Protein AF-A0A9D1DWP0-F1 (afdb_monomer_lite)

pLDDT: mean 87.24, std 6.01, range [56.09, 92.44]

Organism: NCBI:txid2840803

Sequence (73 aa):
GLDPVHTRILLALLNGGPIEKELKENHLMLSVVADTINGALFDEIGDNVLEEDGDTLAVVEDYREEILQLFGR

InterPro domains:
  IPR028932 TerB-C domain [PF15615] (1-67)

Radius of gyration: 11.05 Å; chains: 1; bounding box: 29×26×25 Å

Secondary structure (DSSP, 8-state):
---HHHHHHHHHHHTT---HHHHHHTT--HHHHHHHHHHHHHHHHSS--EEEETTEEEE-HHHHHHHHHHH--

Structure (mmCIF, N/CA/C/O backbone):
data_AF-A0A9D1DWP0-F1
#
_entry.id   AF-A0A9D1DWP0-F1
#
loop_
_atom_site.group_PDB
_atom_site.id
_atom_site.type_symbol
_atom_site.label_atom_id
_atom_site.label_alt_id
_atom_site.label_comp_id
_atom_site.label_asym_id
_atom_site.label_entity_id
_atom_site.label_seq_id
_atom_site.pdbx_PDB_ins_code
_atom_site.Cartn_x
_atom_site.Cartn_y
_atom_site.Cartn_z
_atom_site.occupancy
_atom_site.B_iso_or_equiv
_atom_site.auth_seq_id
_atom_site.auth_comp_id
_atom_site.auth_asym_id
_atom_site.auth_atom_id
_atom_site.pdbx_PDB_model_num
ATOM 1 N N . GLY A 1 1 ? 1.574 2.127 9.872 1.00 64.06 1 GLY A N 1
ATOM 2 C CA . GLY A 1 1 ? 1.307 3.132 8.828 1.00 64.06 1 GLY A CA 1
ATOM 3 C C . GLY A 1 1 ? 2.186 2.822 7.643 1.00 64.06 1 GLY A C 1
ATOM 4 O O . GLY A 1 1 ? 3.358 2.539 7.856 1.00 64.06 1 GLY A O 1
ATOM 5 N N . LEU A 1 2 ? 1.612 2.793 6.443 1.00 80.50 2 LEU A N 1
ATOM 6 C CA . LEU A 1 2 ? 2.295 2.352 5.229 1.00 80.50 2 LEU A CA 1
ATOM 7 C C . LEU A 1 2 ? 3.375 3.363 4.796 1.00 80.50 2 LEU A C 1
ATOM 9 O O . LEU A 1 2 ? 3.138 4.572 4.807 1.00 80.50 2 LEU A O 1
ATOM 13 N N . ASP A 1 3 ? 4.566 2.872 4.446 1.00 87.06 3 ASP A N 1
ATOM 14 C CA . ASP A 1 3 ? 5.689 3.717 4.024 1.00 87.06 3 ASP A CA 1
ATOM 15 C C . ASP A 1 3 ? 5.361 4.444 2.700 1.00 87.06 3 ASP A C 1
ATOM 17 O O . ASP A 1 3 ? 4.694 3.855 1.843 1.00 87.06 3 ASP A O 1
ATOM 21 N N . PRO A 1 4 ? 5.816 5.693 2.473 1.00 87.06 4 PRO A N 1
ATOM 22 C CA . PRO A 1 4 ? 5.501 6.456 1.261 1.00 87.06 4 PRO A CA 1
ATOM 23 C C . PRO A 1 4 ? 5.796 5.723 -0.054 1.00 87.06 4 PRO A C 1
ATOM 25 O O . PRO A 1 4 ? 5.070 5.930 -1.026 1.00 87.06 4 PRO A O 1
ATOM 28 N N . VAL A 1 5 ? 6.817 4.860 -0.102 1.00 88.75 5 VAL A N 1
ATOM 29 C CA . VAL A 1 5 ? 7.102 4.045 -1.298 1.00 88.75 5 VAL A CA 1
ATOM 30 C C . VAL A 1 5 ? 5.973 3.045 -1.559 1.00 88.75 5 VAL A C 1
ATOM 32 O O . VAL A 1 5 ? 5.431 2.996 -2.661 1.00 88.75 5 VAL A O 1
ATOM 35 N N . HIS A 1 6 ? 5.557 2.303 -0.534 1.00 90.25 6 HIS A N 1
ATOM 36 C CA . HIS A 1 6 ? 4.477 1.320 -0.635 1.00 90.25 6 HIS A CA 1
ATOM 37 C C . HIS A 1 6 ? 3.131 1.988 -0.937 1.00 90.25 6 HIS A C 1
ATOM 39 O O . HIS A 1 6 ? 2.362 1.469 -1.739 1.00 90.25 6 HIS A O 1
ATOM 45 N N . THR A 1 7 ? 2.875 3.177 -0.383 1.00 89.50 7 THR A N 1
ATOM 46 C CA . THR A 1 7 ? 1.686 3.976 -0.713 1.00 89.50 7 THR A CA 1
ATOM 47 C C . THR A 1 7 ?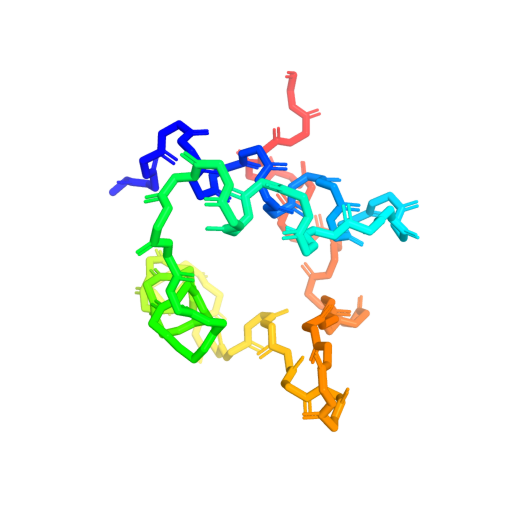 1.662 4.383 -2.186 1.00 89.50 7 THR A C 1
ATOM 49 O O . THR A 1 7 ? 0.619 4.294 -2.829 1.00 89.50 7 THR A O 1
ATOM 52 N N . ARG A 1 8 ? 2.799 4.796 -2.766 1.00 88.94 8 ARG A N 1
ATOM 53 C CA . ARG A 1 8 ? 2.876 5.122 -4.203 1.00 88.94 8 ARG A CA 1
ATOM 54 C C . ARG A 1 8 ? 2.630 3.900 -5.077 1.00 88.94 8 ARG A C 1
ATOM 56 O O . ARG A 1 8 ? 1.897 4.010 -6.056 1.00 88.94 8 ARG A O 1
ATOM 63 N N . ILE A 1 9 ? 3.189 2.750 -4.700 1.00 89.75 9 ILE A N 1
ATOM 64 C CA . ILE A 1 9 ? 2.941 1.478 -5.384 1.00 89.75 9 ILE A CA 1
ATOM 65 C C . ILE A 1 9 ? 1.453 1.126 -5.311 1.00 89.75 9 ILE A C 1
ATOM 67 O O . ILE A 1 9 ? 0.842 0.879 -6.344 1.00 89.75 9 ILE A O 1
ATOM 71 N N . LEU A 1 10 ? 0.845 1.182 -4.126 1.00 90.31 10 LEU A N 1
ATOM 72 C CA . LEU A 1 10 ? -0.577 0.909 -3.925 1.00 90.31 10 LEU A CA 1
ATOM 73 C C . LEU A 1 10 ? -1.465 1.823 -4.781 1.00 90.31 10 LEU A C 1
ATOM 75 O O . LEU A 1 10 ? -2.362 1.345 -5.468 1.00 90.31 10 LEU A O 1
ATOM 79 N N . LEU A 1 11 ? -1.186 3.129 -4.807 1.00 88.75 11 LEU A N 1
ATOM 80 C CA . LEU A 1 11 ? -1.901 4.079 -5.663 1.00 88.75 11 LEU A CA 1
ATOM 81 C C . LEU A 1 11 ? -1.690 3.791 -7.156 1.00 88.75 11 LEU A C 1
ATOM 83 O O . LEU A 1 11 ? -2.620 3.960 -7.944 1.00 88.75 11 LEU A O 1
ATOM 87 N N . ALA A 1 12 ? -0.498 3.353 -7.567 1.00 89.06 12 ALA A N 1
ATOM 88 C CA . ALA A 1 12 ? -0.250 2.944 -8.947 1.00 89.06 12 ALA A CA 1
ATOM 89 C C . ALA A 1 12 ? -1.079 1.703 -9.315 1.00 89.06 12 ALA A C 1
ATOM 91 O O . ALA A 1 12 ? -1.735 1.717 -10.357 1.00 89.06 12 ALA A O 1
ATOM 92 N N . LEU A 1 13 ? -1.145 0.699 -8.434 1.00 89.50 13 LEU A N 1
ATOM 93 C CA . LEU A 1 13 ? -1.995 -0.485 -8.605 1.00 89.50 13 LEU A CA 1
ATOM 94 C C . LEU A 1 13 ? -3.479 -0.121 -8.670 1.00 89.50 13 LEU A C 1
ATOM 96 O O . LEU A 1 13 ? -4.189 -0.580 -9.561 1.00 89.50 13 LEU A O 1
ATOM 100 N N . LEU A 1 14 ? -3.936 0.782 -7.799 1.00 88.31 14 LEU A N 1
ATOM 101 C CA . LEU A 1 14 ? -5.300 1.316 -7.819 1.00 88.31 14 LEU A CA 1
ATOM 102 C C . LEU A 1 14 ? -5.643 2.032 -9.127 1.00 88.31 14 LEU A C 1
ATOM 104 O O . LEU A 1 14 ? -6.814 2.106 -9.485 1.00 88.31 14 LEU A O 1
ATOM 108 N N . ASN A 1 15 ? -4.659 2.578 -9.840 1.00 85.38 15 ASN A N 1
ATOM 109 C CA . ASN A 1 15 ? -4.856 3.195 -11.152 1.00 85.38 15 ASN A CA 1
ATOM 110 C C . ASN A 1 15 ? -4.668 2.203 -12.317 1.00 85.38 15 ASN A C 1
ATOM 112 O O . ASN A 1 15 ? -4.803 2.603 -13.472 1.00 85.38 15 ASN A O 1
ATOM 116 N N . GLY A 1 16 ? -4.359 0.930 -12.040 1.00 81.38 16 GLY A N 1
ATOM 117 C CA . GLY A 1 16 ? -4.010 -0.068 -13.059 1.00 81.38 16 GLY A CA 1
ATOM 118 C C . GLY A 1 16 ? -2.677 0.224 -13.758 1.00 81.38 16 GLY A C 1
ATOM 119 O O . GLY A 1 16 ? -2.474 -0.167 -14.906 1.00 81.38 16 GLY A O 1
ATOM 120 N N . GLY A 1 17 ? -1.793 0.981 -13.105 1.00 81.31 17 GLY A N 1
ATOM 121 C CA . GLY A 1 17 ? -0.483 1.356 -13.623 1.00 81.31 17 GLY A CA 1
ATOM 122 C C . GLY A 1 17 ? 0.596 0.307 -13.321 1.00 81.31 17 GLY A C 1
ATOM 123 O O . GLY A 1 17 ? 0.507 -0.405 -12.321 1.00 81.31 17 GLY A O 1
ATOM 124 N N . PRO A 1 18 ? 1.656 0.225 -14.143 1.00 82.62 18 PRO A N 1
ATOM 125 C CA . PRO A 1 18 ? 2.742 -0.725 -13.927 1.00 82.62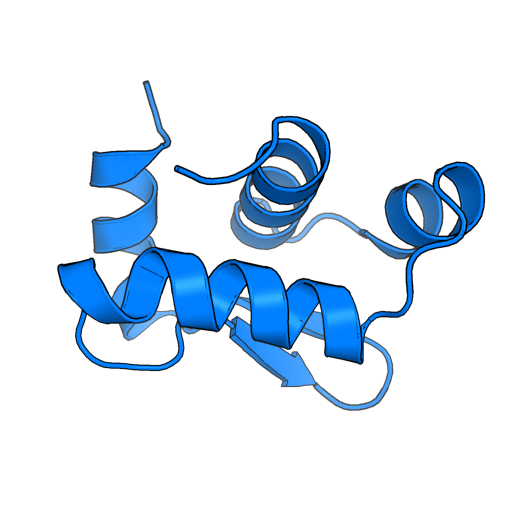 18 PRO A CA 1
ATOM 126 C C . PRO A 1 18 ? 3.608 -0.334 -12.720 1.00 82.62 18 PRO A C 1
ATOM 128 O O . PRO A 1 18 ? 4.131 0.781 -12.656 1.00 82.62 18 PRO A O 1
ATOM 131 N N . ILE A 1 19 ? 3.832 -1.278 -11.800 1.00 86.94 19 ILE A N 1
ATOM 132 C CA . ILE A 1 19 ? 4.677 -1.081 -10.604 1.00 86.94 19 ILE A CA 1
ATOM 133 C C . ILE A 1 19 ? 6.092 -1.641 -10.739 1.00 86.94 19 ILE A C 1
ATOM 135 O O . ILE A 1 19 ? 6.948 -1.361 -9.905 1.00 86.94 19 ILE A O 1
ATOM 139 N N . GLU A 1 20 ? 6.375 -2.395 -11.803 1.00 84.31 20 GLU A N 1
ATOM 140 C CA . GLU A 1 20 ? 7.685 -3.014 -12.051 1.00 84.31 20 GLU A CA 1
ATOM 141 C C . GLU A 1 20 ? 8.832 -2.001 -12.028 1.00 84.31 20 GLU A C 1
ATOM 143 O O . GLU A 1 20 ? 9.946 -2.309 -11.601 1.00 84.31 20 GLU A O 1
ATOM 148 N N . LYS A 1 21 ? 8.555 -0.777 -12.488 1.00 82.69 21 LYS A N 1
ATOM 149 C CA . LYS A 1 21 ? 9.523 0.314 -12.484 1.00 82.69 21 LYS A CA 1
ATOM 150 C C . LYS A 1 21 ? 9.838 0.769 -11.057 1.00 82.69 21 LYS A C 1
ATOM 152 O O . LYS A 1 21 ? 11.009 0.803 -10.699 1.00 82.69 21 LYS A O 1
ATOM 157 N N . GLU A 1 22 ? 8.816 1.027 -10.239 1.00 85.06 22 GLU A N 1
ATOM 158 C CA . GLU A 1 22 ? 8.989 1.409 -8.827 1.00 85.06 22 GLU A CA 1
ATOM 159 C C . GLU A 1 22 ? 9.693 0.293 -8.041 1.00 85.06 22 GLU A C 1
ATOM 161 O O . GLU A 1 22 ? 10.608 0.566 -7.266 1.00 85.06 22 GLU A O 1
ATOM 166 N N . LEU A 1 23 ? 9.330 -0.971 -8.290 1.00 86.94 23 LEU A N 1
ATOM 167 C CA . LEU A 1 23 ? 9.977 -2.137 -7.684 1.00 86.94 23 LEU A CA 1
ATOM 168 C C . LEU A 1 23 ? 11.471 -2.199 -8.031 1.00 86.94 23 LEU A C 1
ATOM 170 O O . LEU A 1 23 ? 12.306 -2.332 -7.139 1.00 86.94 23 LEU A O 1
ATOM 174 N N . LYS A 1 24 ? 11.825 -2.051 -9.316 1.00 86.25 24 LYS A N 1
ATOM 175 C CA . LYS A 1 24 ? 13.227 -2.057 -9.765 1.00 86.25 24 LYS A CA 1
ATOM 176 C C . LYS A 1 24 ? 14.023 -0.873 -9.236 1.00 86.25 24 LYS A C 1
ATOM 178 O O . LYS A 1 24 ? 15.152 -1.073 -8.802 1.00 86.25 24 LYS A O 1
ATOM 183 N N . GLU A 1 25 ? 13.465 0.335 -9.274 1.00 87.62 25 GLU A N 1
ATOM 184 C CA . GLU A 1 25 ? 14.157 1.546 -8.812 1.00 87.62 25 GLU A CA 1
ATOM 185 C C . GLU A 1 25 ? 14.431 1.508 -7.303 1.00 87.62 25 GLU A C 1
ATOM 187 O O . GLU A 1 25 ? 15.479 1.973 -6.859 1.00 87.62 25 GLU A O 1
ATOM 192 N N . ASN A 1 26 ? 13.537 0.893 -6.523 1.00 85.44 26 ASN A N 1
ATOM 193 C CA . ASN A 1 26 ? 13.675 0.773 -5.070 1.00 85.44 26 ASN A CA 1
ATOM 194 C C . ASN A 1 26 ? 14.278 -0.572 -4.614 1.00 85.44 26 ASN A C 1
ATOM 196 O O . ASN A 1 26 ? 14.372 -0.812 -3.413 1.00 85.44 26 ASN A O 1
ATOM 200 N N . HIS A 1 27 ? 14.703 -1.442 -5.543 1.00 87.31 27 HIS A N 1
ATOM 201 C CA . HIS A 1 27 ? 15.204 -2.797 -5.257 1.00 87.31 27 HIS A CA 1
ATOM 202 C C . HIS A 1 27 ? 14.251 -3.644 -4.388 1.00 87.31 27 HIS A C 1
ATOM 204 O O . HIS A 1 27 ? 14.685 -4.441 -3.554 1.00 87.31 27 HIS A O 1
ATOM 210 N N . LEU A 1 28 ? 12.944 -3.470 -4.586 1.00 88.19 28 LEU A N 1
ATOM 211 C CA . LEU A 1 28 ? 11.897 -4.156 -3.838 1.00 88.19 28 LEU A CA 1
ATOM 212 C C . LEU A 1 28 ? 11.442 -5.427 -4.553 1.00 88.19 28 LEU A C 1
ATOM 214 O O . LEU A 1 28 ? 11.427 -5.514 -5.782 1.00 88.19 28 LEU A O 1
ATOM 218 N N . MET A 1 29 ? 11.040 -6.414 -3.757 1.00 89.12 29 MET A N 1
ATOM 219 C CA . MET A 1 29 ? 10.505 -7.679 -4.246 1.00 89.12 29 MET A CA 1
ATOM 220 C C . MET A 1 29 ? 8.977 -7.643 -4.197 1.00 89.12 29 MET A C 1
ATOM 222 O O . MET A 1 29 ? 8.404 -7.209 -3.201 1.00 89.12 29 MET A O 1
ATOM 226 N N . LEU A 1 30 ? 8.334 -8.116 -5.264 1.00 88.50 30 LEU A N 1
ATOM 227 C CA . LEU A 1 30 ? 6.883 -8.038 -5.472 1.00 88.50 30 LEU A CA 1
ATOM 228 C C . LEU A 1 30 ? 6.102 -8.669 -4.305 1.00 88.50 30 LEU A C 1
ATOM 230 O O . LEU A 1 30 ? 5.269 -8.009 -3.691 1.00 88.50 30 LEU A O 1
ATOM 234 N N . SER A 1 31 ? 6.508 -9.875 -3.905 1.00 89.31 31 SER A N 1
ATOM 235 C CA . SER A 1 31 ? 5.947 -10.597 -2.758 1.00 89.31 31 SER A CA 1
ATOM 236 C C . SER A 1 31 ? 6.140 -9.864 -1.422 1.00 89.31 31 SER A C 1
ATOM 238 O O . SER A 1 31 ? 5.236 -9.822 -0.597 1.00 89.31 31 SER A O 1
ATOM 240 N N . VAL A 1 32 ? 7.289 -9.208 -1.210 1.00 90.06 32 VAL A N 1
ATOM 241 C CA . VAL A 1 32 ? 7.542 -8.428 0.022 1.00 90.06 32 VAL A CA 1
ATOM 242 C C . VAL A 1 32 ? 6.658 -7.187 0.071 1.00 90.06 32 VAL A C 1
ATOM 244 O O . VAL A 1 32 ? 6.163 -6.819 1.133 1.00 90.06 32 VAL A O 1
ATOM 247 N N . VAL A 1 33 ? 6.453 -6.535 -1.072 1.00 90.75 33 VAL A N 1
ATOM 248 C CA . VAL A 1 33 ? 5.565 -5.376 -1.184 1.00 90.75 33 VAL A CA 1
ATOM 249 C C . VAL A 1 33 ? 4.119 -5.780 -0.926 1.00 90.75 33 VAL A C 1
ATOM 251 O O . VAL A 1 33 ? 3.438 -5.092 -0.168 1.00 90.75 33 VAL A O 1
ATOM 254 N N . ALA A 1 34 ? 3.680 -6.904 -1.497 1.00 91.31 34 ALA A N 1
ATOM 255 C CA . ALA A 1 34 ? 2.370 -7.483 -1.231 1.00 91.31 34 ALA A CA 1
ATOM 256 C C . ALA A 1 34 ? 2.176 -7.756 0.264 1.00 91.31 34 ALA A C 1
ATOM 258 O O . ALA A 1 34 ? 1.229 -7.247 0.850 1.00 91.31 34 ALA A O 1
ATOM 259 N N . ASP A 1 35 ? 3.113 -8.468 0.895 1.00 92.38 35 ASP A N 1
ATOM 260 C CA . ASP A 1 35 ? 3.067 -8.815 2.320 1.00 92.38 35 ASP A CA 1
ATOM 261 C C . ASP A 1 35 ? 3.084 -7.569 3.219 1.00 92.38 35 ASP A C 1
ATOM 263 O O . ASP A 1 35 ? 2.298 -7.453 4.156 1.00 92.38 35 ASP A O 1
ATOM 267 N N . THR A 1 36 ? 3.904 -6.571 2.874 1.00 92.44 36 THR A N 1
ATOM 268 C CA . THR A 1 36 ? 3.991 -5.306 3.618 1.00 92.44 36 THR A CA 1
ATOM 269 C C . THR A 1 36 ? 2.692 -4.510 3.538 1.00 92.44 36 THR A C 1
ATOM 271 O O . THR A 1 36 ? 2.234 -3.970 4.546 1.00 92.44 36 THR A O 1
ATOM 274 N N . ILE A 1 37 ? 2.102 -4.405 2.344 1.00 91.88 37 ILE A N 1
ATOM 275 C CA . ILE A 1 37 ? 0.853 -3.669 2.137 1.00 91.88 37 ILE A CA 1
ATOM 276 C C . ILE A 1 37 ? -0.304 -4.429 2.782 1.00 91.88 37 ILE A C 1
ATOM 278 O O . ILE A 1 37 ? -1.008 -3.848 3.605 1.00 91.88 37 ILE A O 1
ATOM 282 N N . ASN A 1 38 ? -0.452 -5.720 2.480 1.00 92.38 38 ASN A N 1
ATOM 283 C CA . ASN A 1 38 ? -1.478 -6.575 3.069 1.00 92.38 38 ASN A CA 1
ATOM 284 C C . ASN A 1 38 ? -1.397 -6.535 4.590 1.00 92.38 38 ASN A C 1
ATOM 286 O O . ASN A 1 38 ? -2.381 -6.182 5.217 1.00 92.38 38 ASN A O 1
ATOM 290 N N . GLY A 1 39 ? -0.225 -6.754 5.189 1.00 92.31 39 GLY A N 1
ATOM 291 C CA . GLY A 1 39 ? -0.050 -6.689 6.640 1.00 92.31 39 GLY A CA 1
ATOM 292 C C . GLY A 1 39 ? -0.376 -5.320 7.245 1.00 92.31 39 GLY A C 1
ATOM 293 O O . GLY A 1 39 ? -0.926 -5.251 8.340 1.00 92.31 39 GLY A O 1
ATOM 294 N N . ALA A 1 40 ? -0.086 -4.222 6.540 1.00 91.06 40 ALA A N 1
ATOM 295 C CA . ALA A 1 40 ? -0.421 -2.879 7.013 1.00 91.06 40 ALA A CA 1
ATOM 296 C C . ALA A 1 40 ? -1.926 -2.574 6.954 1.00 91.06 40 ALA A C 1
ATOM 298 O O . ALA A 1 40 ? -2.414 -1.824 7.798 1.00 91.06 40 ALA A O 1
ATOM 299 N N . LEU A 1 41 ? -2.632 -3.120 5.962 1.00 90.44 41 LEU A N 1
ATOM 300 C CA . LEU A 1 41 ? -4.079 -2.974 5.793 1.00 90.44 41 LEU A CA 1
ATOM 301 C C . LEU A 1 41 ? -4.876 -4.069 6.510 1.00 90.44 41 LEU A C 1
ATOM 303 O O . LEU A 1 41 ? -6.066 -3.887 6.728 1.00 90.44 41 LEU A O 1
ATOM 307 N N . PHE A 1 42 ? -4.239 -5.158 6.938 1.00 90.50 42 PHE A N 1
ATOM 308 C CA . PHE A 1 42 ? -4.898 -6.289 7.588 1.00 90.50 42 PHE A CA 1
ATOM 309 C C . PHE A 1 42 ? -5.575 -5.891 8.904 1.00 90.50 42 PHE A C 1
ATOM 311 O O . PHE A 1 42 ? -6.646 -6.394 9.214 1.00 90.50 42 PHE A O 1
ATOM 318 N N . ASP A 1 43 ? -4.996 -4.959 9.664 1.00 89.25 43 ASP A N 1
ATOM 319 C CA . ASP A 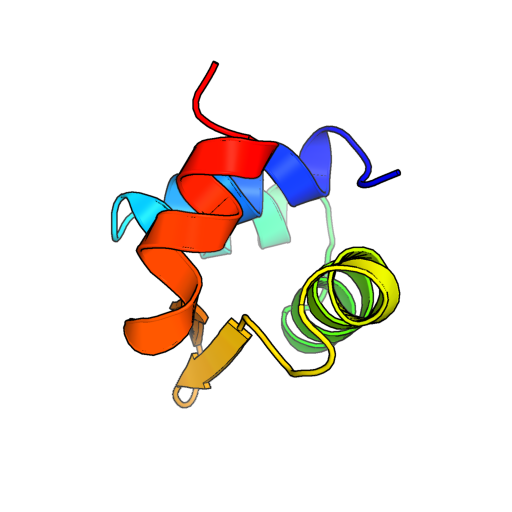1 43 ? -5.620 -4.440 10.892 1.00 89.25 43 ASP A CA 1
ATOM 320 C C . ASP A 1 43 ? -6.876 -3.592 10.603 1.00 89.25 43 ASP A C 1
ATOM 322 O O . ASP A 1 43 ? -7.772 -3.516 11.441 1.00 89.25 43 ASP A O 1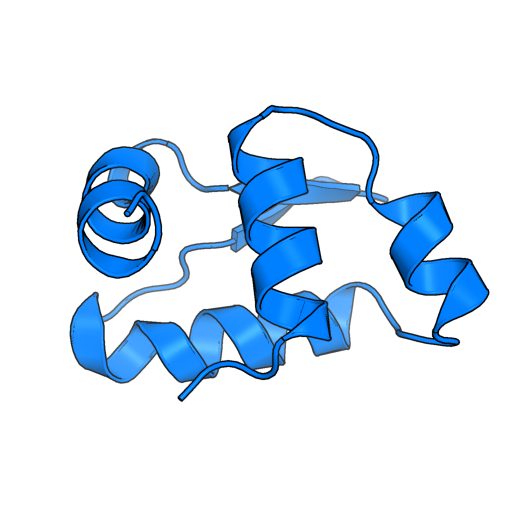
ATOM 326 N N . GLU A 1 44 ? -6.954 -2.963 9.425 1.00 89.25 44 GLU A N 1
ATOM 327 C CA . GLU A 1 44 ? -8.060 -2.066 9.054 1.00 89.25 44 GLU A CA 1
ATOM 328 C C . GLU A 1 44 ? -9.165 -2.802 8.282 1.00 89.25 44 GLU A C 1
ATOM 330 O O . GLU A 1 44 ? -10.343 -2.632 8.583 1.00 89.25 44 GLU A O 1
ATOM 335 N N . ILE A 1 45 ? -8.787 -3.639 7.313 1.00 89.75 45 ILE A N 1
ATOM 336 C CA . ILE A 1 45 ? -9.699 -4.351 6.404 1.00 89.75 45 ILE A CA 1
ATOM 337 C C . ILE A 1 45 ? -9.952 -5.791 6.866 1.00 89.75 45 ILE A C 1
ATOM 339 O O . ILE A 1 45 ? -11.013 -6.353 6.604 1.00 89.75 45 ILE A O 1
ATOM 343 N N . GLY A 1 46 ? -9.011 -6.400 7.588 1.00 89.44 46 GLY A N 1
ATOM 344 C CA . GLY A 1 46 ? -9.134 -7.783 8.056 1.00 89.44 46 GLY A CA 1
ATOM 345 C C . GLY A 1 46 ? -8.851 -8.844 6.993 1.00 89.44 46 GLY A C 1
ATOM 346 O O . GLY A 1 46 ? -9.050 -10.025 7.271 1.00 89.44 46 GLY A O 1
ATOM 347 N N . ASP A 1 47 ? -8.401 -8.446 5.801 1.00 92.38 47 ASP A N 1
ATOM 348 C CA . ASP A 1 47 ? -8.074 -9.356 4.702 1.00 92.38 47 ASP A CA 1
ATOM 349 C C . ASP A 1 47 ? -6.957 -8.795 3.802 1.00 92.38 47 ASP A C 1
ATOM 351 O O . ASP A 1 47 ? -6.517 -7.649 3.946 1.00 92.38 47 ASP A O 1
ATOM 355 N N . ASN A 1 48 ? -6.488 -9.624 2.872 1.00 91.00 48 ASN A N 1
ATOM 356 C CA . ASN A 1 48 ? -5.507 -9.256 1.864 1.00 91.00 48 ASN A CA 1
ATOM 357 C C . ASN A 1 48 ? -6.146 -8.375 0.791 1.00 91.00 48 ASN A C 1
ATOM 359 O O . ASN A 1 48 ? -7.078 -8.766 0.093 1.00 91.00 48 ASN A O 1
ATOM 363 N N . VAL A 1 49 ? -5.579 -7.188 0.623 1.00 91.81 49 VAL A N 1
ATOM 364 C CA . VAL A 1 49 ? -6.055 -6.178 -0.325 1.00 91.81 49 VAL A CA 1
ATOM 365 C C . VAL A 1 49 ? -5.361 -6.252 -1.678 1.00 91.81 49 VAL A C 1
ATOM 367 O O . VAL A 1 49 ? -5.853 -5.693 -2.658 1.00 91.81 49 VAL A O 1
ATOM 370 N N . LEU A 1 50 ? -4.207 -6.914 -1.728 1.00 92.06 50 LEU A N 1
ATOM 371 C CA . LEU A 1 50 ? -3.447 -7.188 -2.936 1.00 92.06 50 LEU A CA 1
ATOM 372 C C . LEU A 1 50 ? -3.413 -8.688 -3.217 1.00 92.06 50 LEU A C 1
ATOM 374 O O . LEU A 1 50 ? -3.157 -9.483 -2.307 1.00 92.06 50 LEU A O 1
ATOM 378 N N . GLU A 1 51 ? -3.576 -9.041 -4.489 1.00 90.69 51 GLU A N 1
ATOM 379 C CA . GLU A 1 51 ? -3.365 -10.388 -5.013 1.00 90.69 51 GLU A CA 1
ATOM 380 C C . GLU A 1 51 ? -2.184 -10.417 -5.987 1.00 90.69 51 GLU A C 1
ATOM 382 O O . GLU A 1 51 ? -1.994 -9.505 -6.797 1.00 90.69 51 GLU A O 1
ATOM 387 N N . GLU A 1 52 ? -1.375 -11.471 -5.904 1.00 88.19 52 GLU A N 1
ATOM 388 C CA . GLU A 1 52 ? -0.336 -11.746 -6.895 1.00 88.19 52 GLU A CA 1
ATOM 389 C C . GLU A 1 52 ? -0.987 -12.379 -8.136 1.00 88.19 52 GLU A C 1
ATOM 391 O O . GLU A 1 52 ? -1.403 -13.538 -8.110 1.00 88.19 52 GLU A O 1
ATOM 396 N N . ASP A 1 53 ? -1.053 -11.621 -9.233 1.00 84.19 53 ASP A N 1
ATOM 397 C CA . ASP A 1 53 ? -1.490 -12.102 -10.546 1.00 84.19 53 ASP A CA 1
ATOM 398 C C . ASP A 1 53 ? -0.260 -12.477 -11.381 1.00 84.19 53 ASP A C 1
ATOM 400 O O . ASP A 1 53 ? 0.324 -11.666 -12.111 1.00 84.19 53 ASP A O 1
ATOM 404 N N . GLY A 1 54 ? 0.187 -13.722 -11.202 1.00 80.75 54 GLY A N 1
ATOM 405 C CA . GLY A 1 54 ? 1.338 -14.290 -11.902 1.00 80.75 54 GLY A CA 1
ATOM 406 C C . GLY A 1 54 ? 2.639 -13.540 -11.608 1.00 80.75 54 GLY A C 1
ATOM 407 O O . GLY A 1 54 ? 3.252 -13.736 -10.563 1.00 80.75 54 GLY A O 1
ATOM 408 N N . ASP A 1 55 ? 3.069 -12.704 -12.554 1.00 81.62 55 ASP A N 1
ATOM 409 C CA . ASP A 1 55 ? 4.281 -11.876 -12.458 1.00 81.62 55 ASP A CA 1
ATOM 410 C C . ASP A 1 55 ? 3.990 -10.432 -12.004 1.00 81.62 55 ASP A C 1
ATOM 412 O O . ASP A 1 55 ? 4.892 -9.590 -11.961 1.00 81.62 55 ASP A O 1
ATOM 416 N N . THR A 1 56 ? 2.734 -10.117 -11.681 1.00 84.06 56 THR A N 1
ATOM 417 C CA . THR A 1 56 ? 2.291 -8.772 -11.302 1.00 84.06 56 THR A CA 1
ATOM 418 C C . THR A 1 56 ? 1.489 -8.773 -10.005 1.00 84.06 56 THR A C 1
ATOM 420 O O . THR A 1 56 ? 1.137 -9.819 -9.469 1.00 84.06 56 THR A O 1
ATOM 423 N N . LEU A 1 57 ? 1.253 -7.580 -9.460 1.00 89.06 57 LEU A N 1
ATOM 424 C CA . LEU A 1 57 ? 0.428 -7.379 -8.273 1.00 89.06 57 LEU A CA 1
ATOM 425 C C . LEU A 1 57 ? -0.825 -6.631 -8.711 1.00 89.06 57 LEU A C 1
ATOM 427 O O . LEU A 1 57 ? -0.716 -5.688 -9.495 1.00 89.06 57 LEU A O 1
ATOM 431 N N . ALA A 1 58 ? -1.983 -7.022 -8.203 1.00 89.44 58 ALA A N 1
ATOM 432 C CA . ALA A 1 58 ? -3.252 -6.364 -8.468 1.00 89.44 58 ALA A CA 1
ATOM 433 C C . ALA A 1 58 ? -3.961 -6.043 -7.152 1.00 89.44 58 ALA A C 1
ATOM 435 O O . ALA A 1 58 ? -3.761 -6.714 -6.142 1.00 89.44 58 ALA A O 1
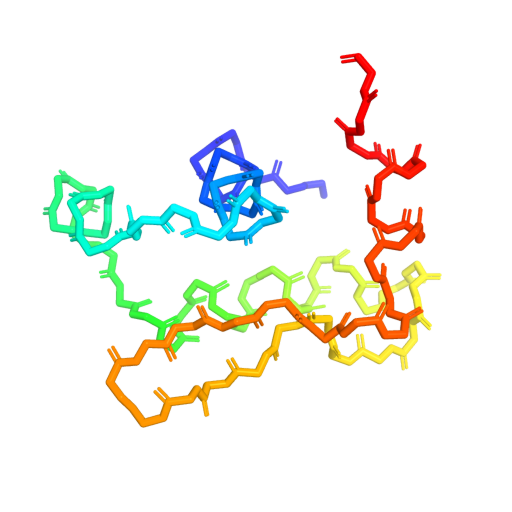ATOM 436 N N . VAL A 1 59 ? -4.765 -4.978 -7.150 1.00 91.38 59 VAL A N 1
ATOM 437 C CA . VAL A 1 59 ? -5.646 -4.676 -6.016 1.00 91.38 59 VAL A CA 1
ATOM 438 C C . VAL A 1 59 ? -6.915 -5.494 -6.167 1.00 91.38 59 VAL A C 1
ATOM 440 O O . VAL A 1 59 ? -7.536 -5.460 -7.228 1.00 91.38 59 VAL A O 1
ATOM 443 N N . VAL A 1 60 ? -7.326 -6.154 -5.091 1.00 91.81 60 VAL A N 1
ATOM 444 C CA . VAL A 1 60 ? -8.608 -6.850 -5.016 1.00 91.81 60 VAL A CA 1
ATOM 445 C C . VAL A 1 60 ? -9.737 -5.821 -5.119 1.00 91.81 60 VAL A C 1
ATOM 447 O O . VAL A 1 60 ? -9.804 -4.868 -4.337 1.00 91.81 60 VAL A O 1
ATOM 450 N N . GLU A 1 61 ? -10.626 -5.997 -6.098 1.00 88.62 61 GLU A N 1
ATOM 451 C CA . GLU A 1 61 ? -11.663 -5.006 -6.413 1.00 88.62 61 GLU A CA 1
ATOM 452 C C . GLU A 1 61 ? -12.626 -4.754 -5.246 1.00 88.62 61 GLU A C 1
ATOM 454 O O . GLU A 1 61 ? -12.990 -3.600 -5.020 1.00 88.62 61 GLU A O 1
ATOM 459 N N . ASP A 1 62 ? -12.954 -5.782 -4.456 1.00 91.19 62 ASP A N 1
ATOM 460 C CA . ASP A 1 62 ? -13.803 -5.665 -3.261 1.00 91.19 62 ASP A CA 1
ATOM 461 C C . ASP A 1 62 ? -13.243 -4.685 -2.216 1.00 91.19 62 ASP A C 1
ATOM 463 O O . ASP A 1 62 ? -14.002 -3.980 -1.554 1.00 91.19 62 ASP A O 1
ATOM 467 N N . TYR A 1 63 ? -11.916 -4.578 -2.099 1.00 91.69 63 TYR A N 1
ATOM 468 C CA . TYR A 1 63 ? -11.262 -3.705 -1.117 1.00 91.69 63 TYR A CA 1
ATOM 469 C C . TYR A 1 63 ? -10.833 -2.358 -1.696 1.00 91.69 63 TYR A C 1
ATOM 471 O O . TYR A 1 63 ? -10.392 -1.468 -0.968 1.00 91.69 63 TYR A O 1
ATOM 479 N N . ARG A 1 64 ? -10.978 -2.160 -3.007 1.00 89.19 64 ARG A N 1
ATOM 480 C CA . ARG A 1 64 ? -10.531 -0.950 -3.706 1.00 89.19 64 ARG A CA 1
ATOM 481 C C . ARG A 1 64 ? -11.139 0.326 -3.129 1.00 89.19 64 ARG A C 1
ATOM 483 O O . ARG A 1 64 ? -10.433 1.323 -2.967 1.00 89.19 64 ARG A O 1
ATOM 490 N N . GLU A 1 65 ? -12.437 0.303 -2.840 1.00 88.50 65 GLU A N 1
ATOM 491 C CA . GLU A 1 65 ? -13.155 1.449 -2.273 1.00 88.50 65 GLU A CA 1
ATOM 492 C C . GLU A 1 65 ? -12.674 1.777 -0.856 1.00 88.50 65 GLU A C 1
ATOM 494 O O . GLU A 1 65 ? -12.482 2.949 -0.531 1.00 88.50 65 GLU A O 1
ATOM 499 N N . GLU A 1 66 ? -12.415 0.762 -0.031 1.00 90.56 66 GLU A N 1
ATOM 500 C CA . GLU A 1 66 ? -11.888 0.934 1.328 1.00 90.56 66 GLU A CA 1
ATOM 501 C C . GLU A 1 66 ? -10.483 1.539 1.301 1.00 90.56 66 GLU A C 1
ATOM 503 O O . GLU A 1 66 ? -10.214 2.546 1.958 1.00 90.56 66 GLU A O 1
ATOM 508 N N . ILE A 1 67 ? -9.599 1.013 0.450 1.00 88.94 67 ILE A N 1
ATOM 509 C CA . ILE A 1 67 ? -8.241 1.546 0.289 1.00 88.94 67 ILE A CA 1
ATOM 510 C C . ILE A 1 67 ? -8.285 3.000 -0.201 1.00 88.94 67 ILE A C 1
ATOM 512 O O . ILE A 1 67 ? -7.522 3.839 0.277 1.00 88.94 67 ILE A O 1
ATOM 516 N N . LEU A 1 68 ? -9.184 3.338 -1.129 1.00 87.75 68 LEU A N 1
ATOM 517 C CA . LEU A 1 68 ? -9.364 4.720 -1.583 1.00 87.75 68 LEU A CA 1
ATOM 518 C C . LEU A 1 68 ? -9.865 5.641 -0.468 1.00 87.75 68 LEU A C 1
ATOM 520 O O . LEU A 1 68 ? -9.457 6.797 -0.424 1.00 87.75 68 LEU A O 1
ATOM 524 N N . GLN A 1 69 ? -10.700 5.162 0.452 1.00 87.44 69 GLN A N 1
ATOM 525 C CA . GLN A 1 69 ? -11.101 5.960 1.613 1.00 87.44 69 GLN A CA 1
ATOM 526 C C . GLN A 1 69 ? -9.934 6.211 2.577 1.00 87.44 69 GLN A C 1
ATOM 528 O O . GLN A 1 69 ? -9.838 7.299 3.149 1.00 87.44 69 GLN A O 1
ATOM 533 N N . LEU A 1 70 ? -9.025 5.245 2.715 1.00 85.50 70 LEU A N 1
ATOM 534 C CA . LEU A 1 70 ? -7.845 5.352 3.576 1.00 85.50 70 LEU A CA 1
ATOM 535 C C . LEU A 1 70 ? -6.730 6.221 2.961 1.00 85.50 70 LEU A C 1
ATOM 537 O O . LEU A 1 70 ? -6.084 6.991 3.675 1.00 85.50 70 LEU A O 1
ATOM 541 N N . PHE A 1 71 ? -6.513 6.133 1.642 1.00 82.50 71 PHE A N 1
ATOM 542 C CA . PHE A 1 71 ? -5.348 6.717 0.954 1.00 82.50 71 PHE A CA 1
ATOM 543 C C . PHE A 1 71 ? -5.671 7.755 -0.135 1.00 82.50 71 PHE A C 1
ATOM 545 O O . PHE A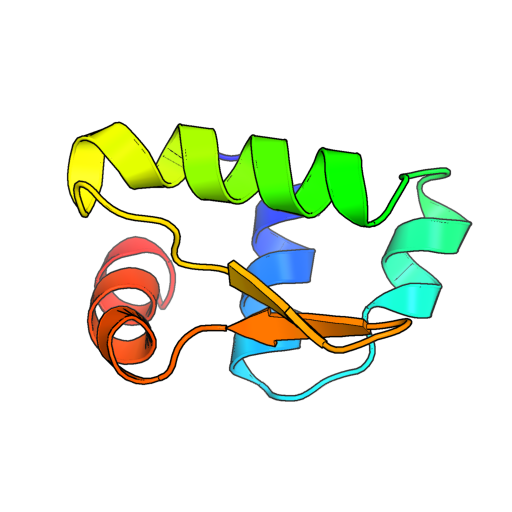 1 71 ? -4.775 8.480 -0.563 1.00 82.50 71 PHE A O 1
ATOM 552 N N . GLY A 1 72 ? -6.913 7.850 -0.609 1.00 68.44 72 GLY A N 1
ATOM 553 C CA . GLY A 1 72 ? -7.330 8.679 -1.750 1.00 68.44 72 GLY A CA 1
ATOM 554 C C . GLY A 1 72 ? -7.577 10.157 -1.433 1.00 68.44 72 GLY A C 1
ATOM 555 O O . GLY A 1 72 ? -8.527 10.734 -1.963 1.00 68.44 72 GLY A O 1
ATOM 556 N N . ARG A 1 73 ? -6.765 10.766 -0.561 1.00 56.09 73 ARG A N 1
ATOM 557 C CA . ARG A 1 73 ? -6.952 12.146 -0.084 1.00 56.09 73 ARG A CA 1
ATOM 558 C C . ARG A 1 73 ? -6.068 13.174 -0.781 1.00 56.09 73 ARG A C 1
ATOM 560 O O . ARG A 1 73 ? -4.871 12.884 -0.992 1.00 56.09 73 ARG A O 1
#

Foldseek 3Di:
DADPLLLVLVVCLLVVHACVVSCVVVVHDQVVSQCRVQVVCCVVPVGRQWDDPPPGIHGDPVCSVVVCVVRVD